Protein AF-A0A925SAW3-F1 (afdb_monomer_lite)

Secondary structure (DSSP, 8-state):
--------------------------------------------PPPPHHHHHHHHHTSHHHHHHHHHHHHHSSSEEEEEEEEEETTEEEEEEEEEEEEETTEEEEEEEEEEEEETTT--EEE--

Foldseek 3Di:
DDDDDDDDPPPPPPPPPDDDDDDDDDDDDDDDDDDDDDDDPDPQDFDDQVNLQVLVCPDPLNVVVQVVQVVVVQKHWDKGQPDDDDQWGWIWTWIWGDPDDPDTDTGTPWIWTQRRRPRDIDTPD

Sequence (125 aa):
MNKLISHALFILLSTTCATTAVDAKEIGQKNSHHSKAVRAKSTASVLSEKEALELIRNRPDVKDFFANVTKAKIAKAVIEVDRKEGACYVVHVYELVPDGPDSSHTATMNWYNVNFKTKKVTQEF

pLDDT: mean 78.5, std 25.35, range [30.31, 98.75]

Radius of gyration: 21.74 Å; chains: 1; bounding box: 48×38×75 Å

Structure (mmCIF, N/CA/C/O backbone):
data_AF-A0A925SAW3-F1
#
_entry.id   AF-A0A925SAW3-F1
#
loop_
_atom_site.group_PDB
_atom_site.id
_atom_site.type_symbol
_atom_site.label_atom_id
_atom_site.label_alt_id
_atom_site.label_comp_id
_atom_site.label_asym_id
_atom_site.label_entity_id
_atom_site.label_seq_id
_atom_site.pdbx_PDB_ins_code
_atom_site.Cartn_x
_atom_site.Cartn_y
_atom_site.Cartn_z
_atom_site.occupancy
_atom_site.B_iso_or_equiv
_atom_site.auth_seq_id
_atom_site.auth_comp_id
_atom_site.auth_asym_id
_atom_site.auth_atom_id
_atom_site.pdbx_PDB_model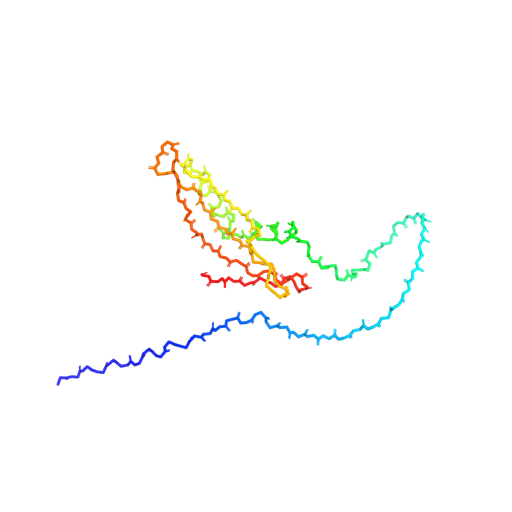_num
ATOM 1 N N . MET A 1 1 ? -30.689 -21.384 -35.997 1.00 47.34 1 MET A N 1
ATOM 2 C CA . MET A 1 1 ? -29.302 -21.266 -35.498 1.00 47.34 1 MET A CA 1
ATOM 3 C C . MET A 1 1 ? -29.348 -20.403 -34.252 1.00 47.34 1 MET A C 1
ATOM 5 O O . MET A 1 1 ? -29.683 -19.231 -34.348 1.00 47.34 1 MET A O 1
ATOM 9 N N . ASN A 1 2 ? -29.128 -21.012 -33.090 1.00 44.56 2 ASN A N 1
ATOM 10 C CA . ASN A 1 2 ? -29.264 -20.370 -31.785 1.00 44.56 2 ASN A CA 1
ATOM 11 C C . ASN A 1 2 ? -27.947 -19.699 -31.398 1.00 44.56 2 ASN A C 1
ATOM 13 O O . ASN A 1 2 ? -26.938 -20.397 -31.336 1.00 44.56 2 ASN A O 1
ATOM 17 N N . LYS A 1 3 ? -27.974 -18.410 -31.042 1.00 50.34 3 LYS A N 1
ATOM 18 C CA . LYS A 1 3 ? -27.033 -17.831 -30.071 1.00 50.34 3 LYS A CA 1
ATOM 19 C C . LYS A 1 3 ? -27.755 -16.801 -29.196 1.00 50.34 3 LYS A C 1
ATOM 21 O O . LYS A 1 3 ? -27.914 -15.647 -29.572 1.00 50.34 3 LYS A O 1
ATOM 26 N N . LEU A 1 4 ? -28.203 -17.274 -28.032 1.00 48.69 4 LEU A N 1
ATOM 27 C CA . LEU A 1 4 ? -28.401 -16.488 -26.813 1.00 48.69 4 LEU A CA 1
ATOM 28 C C . LEU A 1 4 ? -27.026 -16.193 -26.208 1.00 48.69 4 LEU A C 1
ATOM 30 O O . LEU A 1 4 ? -26.322 -17.158 -25.929 1.00 48.69 4 LEU A O 1
ATOM 34 N N . ILE A 1 5 ? -26.691 -14.928 -25.941 1.00 55.72 5 ILE A N 1
ATOM 35 C CA . ILE A 1 5 ? -25.769 -14.493 -24.868 1.00 55.72 5 ILE A CA 1
ATOM 36 C C . ILE A 1 5 ? -26.226 -13.070 -24.493 1.00 55.72 5 ILE A C 1
ATOM 38 O O . ILE A 1 5 ? -26.071 -12.147 -25.281 1.00 55.72 5 ILE A O 1
ATOM 42 N N . SER A 1 6 ? -27.119 -12.901 -23.521 1.00 44.56 6 SER A N 1
ATOM 43 C CA . SER A 1 6 ? -26.882 -12.840 -22.070 1.00 44.56 6 SER A CA 1
ATOM 44 C C . SER A 1 6 ? -26.116 -11.591 -21.615 1.00 44.56 6 SER A C 1
ATOM 46 O O . SER A 1 6 ? -24.925 -11.436 -21.855 1.00 44.56 6 SER A O 1
ATOM 48 N N . HIS A 1 7 ? -26.886 -10.742 -20.935 1.00 48.78 7 HIS A N 1
ATOM 49 C CA . HIS A 1 7 ? -26.583 -9.549 -20.154 1.00 48.78 7 HIS A CA 1
ATOM 50 C C . HIS A 1 7 ? -25.222 -9.525 -19.440 1.00 48.78 7 HIS A C 1
ATOM 52 O O . HIS A 1 7 ? -24.860 -10.475 -18.752 1.00 48.78 7 HIS A O 1
ATOM 58 N N . ALA A 1 8 ? -24.579 -8.356 -19.454 1.00 46.38 8 ALA A N 1
ATOM 59 C CA . ALA A 1 8 ? -23.684 -7.922 -18.386 1.00 46.38 8 ALA A CA 1
ATOM 60 C C . ALA A 1 8 ? -24.047 -6.480 -18.003 1.00 46.38 8 ALA A C 1
ATOM 62 O O . ALA A 1 8 ? -23.522 -5.505 -18.536 1.00 46.38 8 ALA A O 1
ATOM 63 N N . LEU A 1 9 ? -25.025 -6.366 -17.104 1.00 45.44 9 LEU A N 1
ATOM 64 C CA . LEU A 1 9 ? -25.336 -5.142 -16.379 1.00 45.44 9 LEU A CA 1
ATOM 65 C C . LEU A 1 9 ? -24.172 -4.881 -15.411 1.00 45.44 9 LEU A C 1
ATOM 67 O O . LEU A 1 9 ? -24.042 -5.563 -14.397 1.00 45.44 9 LEU A O 1
ATOM 71 N N . PHE A 1 10 ? -23.302 -3.933 -15.756 1.00 44.16 10 PHE A N 1
ATOM 72 C CA . PHE A 1 10 ? -22.216 -3.468 -14.894 1.00 44.16 10 PHE A CA 1
ATOM 73 C C . PHE A 1 10 ? -22.821 -2.635 -13.756 1.00 44.16 10 PHE A C 1
ATOM 75 O O . PHE A 1 10 ? -23.068 -1.438 -13.895 1.00 44.16 10 PHE A O 1
ATOM 82 N N . ILE A 1 11 ? -23.128 -3.286 -12.635 1.00 49.09 11 ILE A N 1
ATOM 83 C CA . ILE A 1 11 ? -23.528 -2.589 -11.413 1.00 49.09 11 ILE A CA 1
ATOM 84 C C . ILE A 1 11 ? -22.252 -1.993 -10.809 1.00 49.09 11 ILE A C 1
ATOM 86 O O . ILE A 1 11 ? -21.416 -2.714 -10.268 1.00 49.09 11 ILE A O 1
ATOM 90 N N . LEU A 1 12 ? -22.105 -0.672 -10.923 1.00 45.53 12 LEU A N 1
ATOM 91 C CA . LEU A 1 12 ? -21.137 0.122 -10.168 1.00 45.53 12 LEU A CA 1
ATOM 92 C C . LEU A 1 12 ? -21.450 -0.016 -8.670 1.00 45.53 12 LEU A C 1
ATOM 94 O O . LEU A 1 12 ? -22.258 0.734 -8.123 1.00 45.53 12 LEU A O 1
ATOM 98 N N . LEU A 1 13 ? -20.818 -0.978 -7.994 1.00 44.56 13 LEU A N 1
ATOM 99 C CA . LEU A 1 13 ? -20.710 -0.948 -6.539 1.00 44.56 13 LEU A CA 1
ATOM 100 C C . LEU A 1 13 ? -19.674 0.119 -6.184 1.00 44.56 13 LEU A C 1
ATOM 102 O O . LEU A 1 13 ? -18.483 -0.153 -6.066 1.00 44.56 13 LEU A O 1
ATOM 106 N N . SER A 1 14 ? -20.134 1.356 -6.016 1.00 42.75 14 SER A N 1
ATOM 107 C CA . SER A 1 14 ? -19.387 2.357 -5.265 1.00 42.75 14 SER A CA 1
ATOM 108 C C . SER A 1 14 ? -19.283 1.860 -3.823 1.00 42.75 14 SER A C 1
ATOM 110 O O . SER A 1 14 ? -20.237 1.980 -3.047 1.00 42.75 14 SER A O 1
ATOM 112 N N . THR A 1 15 ? -18.153 1.241 -3.485 1.00 53.72 15 THR A N 1
ATOM 113 C CA . THR A 1 15 ? -17.844 0.766 -2.135 1.00 53.72 15 THR A CA 1
ATOM 114 C C . THR A 1 15 ? -17.623 1.975 -1.236 1.00 53.72 15 THR A C 1
ATOM 116 O O . THR A 1 15 ? -16.503 2.406 -0.986 1.00 53.72 15 THR A O 1
ATOM 119 N N . THR A 1 16 ? -18.711 2.578 -0.771 1.00 54.16 16 THR A N 1
ATOM 120 C CA . THR A 1 16 ? -18.641 3.636 0.230 1.00 54.16 16 THR A CA 1
ATOM 121 C C . THR A 1 16 ? -18.131 3.018 1.536 1.00 54.16 16 THR A C 1
ATOM 123 O O . THR A 1 16 ? -18.658 2.010 2.014 1.00 54.16 16 THR A O 1
ATOM 126 N N . CYS A 1 17 ? -17.061 3.590 2.108 1.00 57.12 17 CYS A N 1
ATOM 127 C CA . CYS A 1 17 ? -16.576 3.276 3.460 1.00 57.12 17 CYS A CA 1
ATOM 128 C C . CYS A 1 17 ? -17.732 3.628 4.422 1.00 57.12 17 CYS A C 1
ATOM 130 O O . CYS A 1 17 ? -17.915 4.782 4.807 1.00 57.12 17 CYS A O 1
ATOM 132 N N . ALA A 1 18 ? -18.592 2.643 4.714 1.00 50.28 18 ALA A N 1
ATOM 133 C CA . ALA A 1 18 ? -19.813 2.828 5.487 1.00 50.28 18 ALA A CA 1
ATOM 134 C C . ALA A 1 18 ? -19.469 3.370 6.881 1.00 50.28 18 ALA A C 1
ATOM 136 O O . ALA A 1 18 ? -18.853 2.689 7.704 1.00 50.28 18 ALA A O 1
ATOM 137 N N . THR A 1 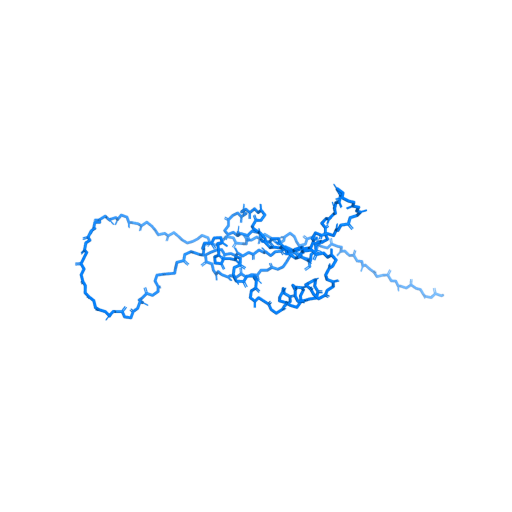19 ? -19.863 4.618 7.132 1.00 47.97 19 THR A N 1
ATOM 138 C CA . THR A 1 19 ? -19.783 5.251 8.446 1.00 47.97 19 THR A CA 1
ATOM 139 C C . THR A 1 19 ? -21.042 4.864 9.213 1.00 47.97 19 THR A C 1
ATOM 141 O O . THR A 1 19 ? -22.145 5.287 8.883 1.00 47.97 19 THR A O 1
ATOM 144 N N . THR A 1 20 ? -20.900 4.041 10.246 1.00 47.34 20 THR A N 1
ATOM 145 C CA . THR A 1 20 ? -21.897 3.974 11.316 1.00 47.34 20 THR A CA 1
ATOM 146 C C . THR A 1 20 ? -21.360 4.805 12.469 1.00 47.34 20 THR A C 1
ATOM 148 O O . THR A 1 20 ? -20.442 4.389 13.179 1.00 47.34 20 THR A O 1
ATOM 151 N N . ALA A 1 21 ? -21.881 6.024 12.593 1.00 53.72 21 ALA A N 1
ATOM 152 C CA . ALA A 1 21 ? -21.663 6.884 13.743 1.00 53.72 21 ALA A CA 1
ATOM 153 C C . ALA A 1 21 ? -22.466 6.337 14.929 1.00 53.72 21 ALA A C 1
ATOM 155 O O . ALA A 1 21 ? -23.673 6.138 14.819 1.00 53.72 21 ALA A O 1
ATOM 156 N N . VAL A 1 22 ? -21.796 6.112 16.056 1.00 47.81 22 VAL A N 1
ATOM 157 C CA . VAL A 1 22 ? -22.446 6.058 17.367 1.00 47.81 22 VAL A CA 1
ATOM 158 C C . VAL A 1 22 ? -21.756 7.062 18.280 1.00 47.81 22 VAL A C 1
ATOM 160 O O . VAL A 1 22 ? -20.529 7.118 18.374 1.00 47.81 22 VAL A O 1
ATOM 163 N N . ASP A 1 23 ? -22.613 7.903 18.835 1.00 46.62 23 ASP A N 1
ATOM 164 C CA . ASP A 1 23 ? -22.400 9.094 19.643 1.00 46.62 23 ASP A CA 1
ATOM 165 C C . ASP A 1 23 ? -21.892 8.740 21.051 1.00 46.62 23 ASP A C 1
ATOM 167 O O . ASP A 1 23 ? -22.367 7.771 21.644 1.00 46.62 23 ASP A O 1
ATOM 171 N N . ALA A 1 24 ? -20.961 9.527 21.600 1.00 42.78 24 ALA A N 1
ATOM 172 C CA . ALA A 1 24 ? -20.710 9.588 23.043 1.00 42.78 24 ALA A CA 1
ATOM 173 C C . ALA A 1 24 ? -19.933 10.865 23.411 1.00 42.78 24 ALA A C 1
ATOM 175 O O . ALA A 1 24 ? -18.716 10.976 23.249 1.00 42.78 24 ALA A O 1
ATOM 176 N N . LYS A 1 25 ? -20.692 11.827 23.928 1.00 39.06 25 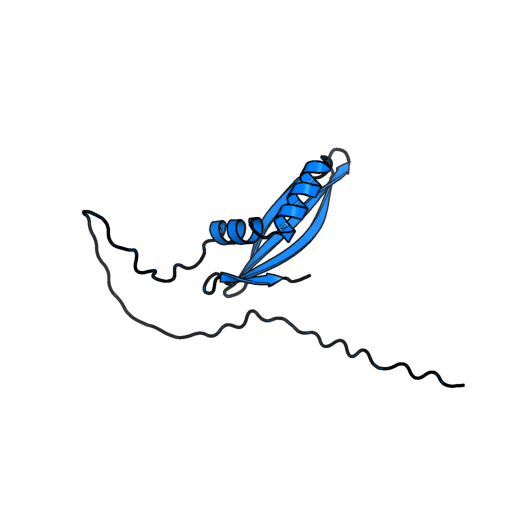LYS A N 1
ATOM 177 C CA . LYS A 1 25 ? -20.291 12.979 24.742 1.00 39.06 25 LYS A CA 1
ATOM 178 C C . LYS A 1 25 ? -19.677 12.509 26.076 1.00 39.06 25 LYS A C 1
ATOM 180 O O . LYS A 1 25 ? -20.227 11.590 26.667 1.00 39.06 25 LYS A O 1
ATOM 185 N N . GLU A 1 26 ? -18.591 13.150 26.542 1.00 33.19 26 GLU A N 1
ATOM 186 C CA . GLU A 1 26 ? -18.455 13.812 27.870 1.00 33.19 26 GLU A CA 1
ATOM 187 C C . GLU A 1 26 ? -16.980 14.005 28.350 1.00 33.19 26 GLU A C 1
ATOM 189 O O . GLU A 1 26 ? -16.240 13.056 28.577 1.00 33.19 26 GLU A O 1
ATOM 194 N N . ILE A 1 27 ? -16.567 15.283 28.419 1.00 36.50 27 ILE A N 1
ATOM 195 C CA . ILE A 1 27 ? -15.811 16.049 29.447 1.00 36.50 27 ILE A CA 1
ATOM 196 C C . ILE A 1 27 ? -14.820 15.326 30.404 1.00 36.50 27 ILE A C 1
ATOM 198 O O . ILE A 1 27 ? -15.204 14.433 31.148 1.00 36.50 27 ILE A O 1
ATOM 202 N N . GLY A 1 28 ? -13.596 15.874 30.556 1.00 30.31 28 GLY A N 1
ATOM 203 C CA . GLY A 1 28 ? -12.855 15.832 31.839 1.00 30.31 28 GLY A CA 1
ATOM 204 C C . GLY A 1 28 ? -11.326 15.679 31.770 1.00 30.31 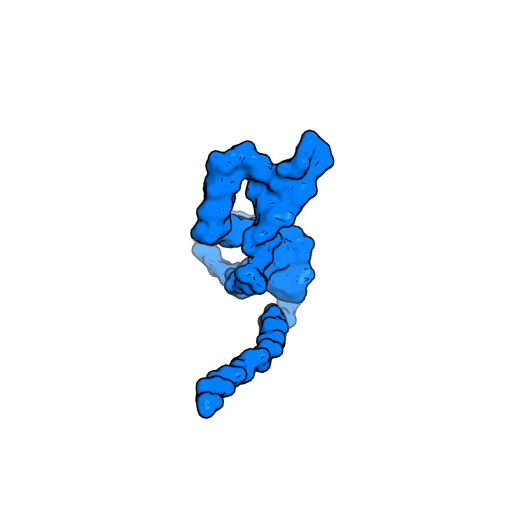28 GLY A C 1
ATOM 205 O O . GLY A 1 28 ? -10.804 14.707 31.246 1.00 30.31 28 GLY A O 1
ATOM 206 N N . GLN A 1 29 ? -10.600 16.637 32.351 1.00 35.41 29 GLN A N 1
ATOM 207 C CA . GLN A 1 29 ? -9.143 16.840 32.318 1.00 35.41 29 GLN A CA 1
ATOM 208 C C . GLN A 1 29 ? -8.473 16.432 33.659 1.00 35.41 29 GLN A C 1
ATOM 210 O O . GLN A 1 29 ? -9.061 16.712 34.700 1.00 35.41 29 GLN A O 1
ATOM 215 N N . LYS A 1 30 ? -7.219 15.915 33.626 1.00 33.16 30 LYS A N 1
ATOM 216 C CA . LYS A 1 30 ? -6.042 16.196 34.521 1.00 33.16 30 LYS A CA 1
ATOM 217 C C . LYS A 1 30 ? -5.216 14.989 35.054 1.00 33.16 30 LYS A C 1
ATOM 219 O O . LYS A 1 30 ? -5.687 14.184 35.840 1.00 33.16 30 LYS A O 1
ATOM 224 N N . ASN A 1 31 ? -3.931 15.007 34.662 1.00 33.50 31 ASN A N 1
ATOM 225 C CA . ASN A 1 31 ? -2.644 14.775 35.362 1.00 33.50 31 ASN A CA 1
ATOM 226 C C . ASN A 1 31 ? -2.349 13.633 36.379 1.00 33.50 31 ASN A C 1
ATOM 228 O O . ASN A 1 31 ? -2.855 13.606 37.492 1.00 33.50 31 ASN A O 1
ATOM 232 N N . SER A 1 32 ? -1.224 12.958 36.064 1.00 32.44 32 SER A N 1
ATOM 233 C CA . SER A 1 32 ? -0.008 12.699 36.883 1.00 32.44 32 SER A CA 1
ATOM 234 C C . SER A 1 32 ? 0.264 11.324 37.540 1.00 32.44 32 SER A C 1
ATOM 236 O O . SER A 1 32 ? -0.470 10.839 38.385 1.00 32.44 32 SER A O 1
ATOM 238 N N . HIS A 1 33 ? 1.417 10.780 37.112 1.00 32.62 33 HIS A N 1
ATOM 239 C CA . HIS A 1 33 ? 2.487 9.990 37.754 1.00 32.62 33 HIS A CA 1
ATOM 240 C C . HIS A 1 33 ? 2.231 8.851 38.774 1.00 32.62 33 HIS A C 1
ATOM 242 O O . HIS A 1 33 ? 1.809 9.074 39.899 1.00 32.62 33 HIS A O 1
ATOM 248 N N . HIS A 1 34 ? 2.802 7.687 38.410 1.00 31.25 34 HIS A N 1
ATOM 249 C CA . HIS A 1 34 ? 3.615 6.737 39.207 1.00 31.25 34 HIS A CA 1
ATOM 250 C C . HIS A 1 34 ? 3.094 5.282 39.305 1.00 31.25 34 HIS A C 1
ATOM 252 O O . HIS A 1 34 ? 1.999 5.000 39.773 1.00 31.25 34 HIS A O 1
ATOM 258 N N . SER A 1 35 ? 4.002 4.361 38.944 1.00 35.56 35 SER A N 1
ATOM 259 C CA . SER A 1 35 ? 4.149 2.951 39.358 1.00 35.56 35 SER A CA 1
ATOM 260 C C . SER A 1 35 ? 3.193 1.833 38.877 1.00 35.56 35 SER A C 1
ATOM 262 O O . SER A 1 35 ? 2.066 1.692 39.324 1.00 35.56 35 SER A O 1
ATOM 264 N N . LYS A 1 36 ? 3.821 0.917 38.116 1.00 35.22 36 LYS A N 1
ATOM 265 C CA . LYS A 1 36 ? 3.760 -0.563 38.180 1.00 35.22 36 LYS A CA 1
ATOM 266 C C . LYS A 1 36 ? 2.492 -1.294 37.680 1.00 35.22 36 LYS A C 1
ATOM 268 O O . LYS A 1 36 ? 1.458 -1.324 38.324 1.00 35.22 36 LYS A O 1
ATOM 273 N N . ALA A 1 37 ? 2.693 -1.985 36.548 1.00 55.84 37 ALA A N 1
ATOM 274 C CA . ALA A 1 37 ? 1.976 -3.151 36.011 1.00 55.84 37 ALA A CA 1
ATOM 275 C C . ALA A 1 37 ? 0.447 -3.188 36.191 1.00 55.84 37 ALA A C 1
ATOM 277 O O . ALA A 1 37 ? -0.075 -3.839 37.092 1.00 55.84 37 ALA A O 1
ATOM 278 N N . VAL A 1 38 ? -0.272 -2.603 35.229 1.00 39.94 38 VAL A N 1
ATOM 279 C CA . VAL A 1 38 ? -1.708 -2.836 35.054 1.00 39.94 38 VAL A CA 1
ATOM 280 C C . VAL A 1 38 ? -1.954 -3.271 33.616 1.00 39.94 38 VAL A C 1
ATOM 282 O O . VAL A 1 38 ? -1.696 -2.533 32.669 1.00 39.94 38 VAL A O 1
ATOM 285 N N . ARG A 1 39 ? -2.431 -4.512 33.481 1.00 50.81 39 ARG A N 1
ATOM 286 C CA . ARG A 1 39 ? -3.076 -5.104 32.305 1.00 50.81 39 ARG A CA 1
ATOM 287 C C . ARG A 1 39 ? -3.878 -4.027 31.566 1.00 50.81 39 ARG A C 1
ATOM 289 O O . ARG A 1 39 ? -4.915 -3.589 32.059 1.00 50.81 39 ARG A O 1
ATOM 296 N N . ALA A 1 40 ? -3.354 -3.575 30.427 1.00 51.38 40 ALA A N 1
ATOM 297 C CA . ALA A 1 40 ? -3.923 -2.473 29.667 1.00 51.38 40 ALA A CA 1
ATOM 298 C C . ALA A 1 40 ? -5.352 -2.829 29.246 1.00 51.38 40 ALA A C 1
ATOM 300 O O . ALA A 1 40 ? -5.582 -3.673 28.378 1.00 51.38 40 ALA A O 1
ATOM 301 N N . LYS A 1 41 ? -6.329 -2.191 29.891 1.00 42.81 41 LYS A N 1
ATOM 302 C CA . LYS A 1 41 ? -7.694 -2.114 29.390 1.00 42.81 41 LYS A CA 1
ATOM 303 C C . LYS A 1 41 ? -7.608 -1.340 28.077 1.00 42.81 41 LYS A C 1
ATOM 305 O O . LYS A 1 41 ? -7.437 -0.128 28.095 1.00 42.81 41 LYS A O 1
ATOM 310 N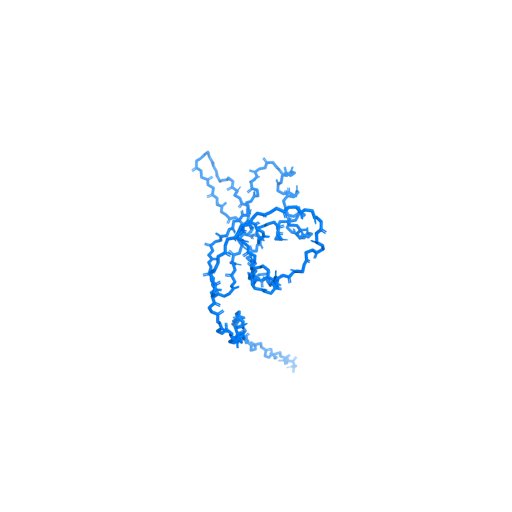 N . SER A 1 42 ? -7.645 -2.077 26.969 1.00 46.56 42 SER A N 1
ATOM 311 C CA . SER A 1 42 ? -7.665 -1.579 25.594 1.00 46.56 42 SER A CA 1
ATOM 312 C C . SER A 1 42 ? -8.823 -0.593 25.414 1.00 46.56 42 SER A C 1
ATOM 314 O O . SER A 1 42 ? -9.922 -0.983 25.020 1.00 46.56 42 SER A O 1
ATOM 316 N N . THR A 1 43 ? -8.599 0.689 25.694 1.00 56.62 43 THR A N 1
ATOM 317 C CA . THR A 1 43 ? -9.346 1.740 25.011 1.00 56.62 43 THR A CA 1
ATOM 318 C C . THR A 1 43 ? -8.973 1.584 23.545 1.00 56.62 43 THR A C 1
ATOM 320 O O . THR A 1 43 ? -7.790 1.535 23.218 1.00 56.62 43 THR A O 1
ATOM 323 N N . ALA A 1 44 ? -9.960 1.350 22.681 1.00 62.59 44 ALA A N 1
ATOM 324 C CA . ALA A 1 44 ? -9.721 1.123 21.262 1.00 62.59 44 ALA A CA 1
ATOM 325 C C . ALA A 1 44 ? -9.029 2.362 20.673 1.00 62.59 44 ALA A C 1
ATOM 327 O O . ALA A 1 44 ? -9.680 3.349 20.336 1.00 62.59 44 ALA A O 1
ATOM 328 N N . SER A 1 45 ? -7.697 2.338 20.630 1.00 80.31 45 SER A N 1
ATOM 329 C CA . SER A 1 45 ? -6.902 3.411 20.063 1.00 80.31 45 SER A CA 1
ATOM 330 C C . SER A 1 45 ? -7.113 3.395 18.557 1.00 80.31 45 SER A C 1
ATOM 332 O O . SER A 1 45 ? -7.002 2.353 17.900 1.00 80.31 45 SER A O 1
ATOM 334 N N . VAL A 1 46 ? -7.472 4.560 18.029 1.00 89.75 46 VAL A N 1
ATOM 335 C CA . VAL A 1 46 ? -7.537 4.801 16.591 1.00 89.75 46 VAL A CA 1
ATOM 336 C C . VAL A 1 46 ? -6.151 4.543 16.002 1.00 89.75 46 VAL A C 1
ATOM 338 O O . VAL A 1 46 ? -5.162 5.006 16.566 1.00 89.75 46 VAL A O 1
ATOM 341 N N . LEU A 1 47 ? -6.086 3.795 14.899 1.00 94.25 47 LEU A N 1
ATOM 342 C CA . LEU A 1 47 ? -4.836 3.568 14.175 1.00 94.25 47 LEU A CA 1
ATOM 343 C C . LEU A 1 47 ? -4.263 4.905 13.703 1.00 94.25 47 LEU A C 1
ATOM 345 O O . LEU A 1 47 ? -4.977 5.729 13.135 1.00 94.25 47 LEU A O 1
ATOM 349 N N . SER A 1 48 ? -2.968 5.086 13.895 1.00 96.44 48 SER A N 1
ATOM 350 C CA . SER A 1 48 ? -2.166 6.097 13.215 1.00 96.44 48 SER A CA 1
ATOM 351 C C . SER A 1 48 ? -1.856 5.682 11.772 1.00 96.44 48 SER A C 1
ATOM 353 O O . SER A 1 48 ? -1.967 4.511 11.405 1.00 96.44 48 SER A O 1
ATOM 355 N N . GLU A 1 49 ? -1.405 6.633 10.953 1.00 97.44 49 GLU A N 1
ATOM 356 C CA . GLU A 1 49 ? -0.927 6.364 9.587 1.00 97.44 49 GLU A CA 1
ATOM 357 C C . GLU A 1 49 ? 0.205 5.338 9.570 1.00 97.44 49 GLU A C 1
ATOM 359 O O . GLU A 1 49 ? 0.186 4.402 8.775 1.00 97.44 49 GLU A O 1
ATOM 364 N N . LYS A 1 50 ? 1.156 5.461 10.502 1.00 97.88 50 LYS A N 1
ATOM 365 C CA . LYS A 1 50 ? 2.256 4.505 10.640 1.00 97.88 50 LYS A CA 1
ATOM 366 C C . LYS A 1 50 ? 1.738 3.092 10.908 1.00 97.88 50 LYS A C 1
ATOM 368 O O . LYS A 1 50 ? 2.183 2.152 10.258 1.00 97.88 50 LYS A O 1
ATOM 373 N N . GLU A 1 51 ? 0.783 2.939 11.824 1.00 97.31 51 GLU A N 1
ATOM 374 C CA . GLU A 1 51 ? 0.197 1.627 12.107 1.00 97.31 51 GLU A CA 1
ATOM 375 C C . GLU A 1 51 ? -0.619 1.097 10.917 1.00 97.31 51 GLU A C 1
ATOM 377 O O . GLU A 1 51 ? -0.613 -0.105 10.669 1.00 97.31 51 GLU A O 1
ATOM 382 N N . ALA A 1 52 ? -1.286 1.963 10.146 1.00 97.94 52 ALA A N 1
ATOM 383 C CA . ALA A 1 52 ? -1.971 1.565 8.916 1.00 97.94 52 ALA A CA 1
ATOM 384 C C . ALA A 1 52 ? -0.982 1.061 7.848 1.00 97.94 52 ALA A C 1
A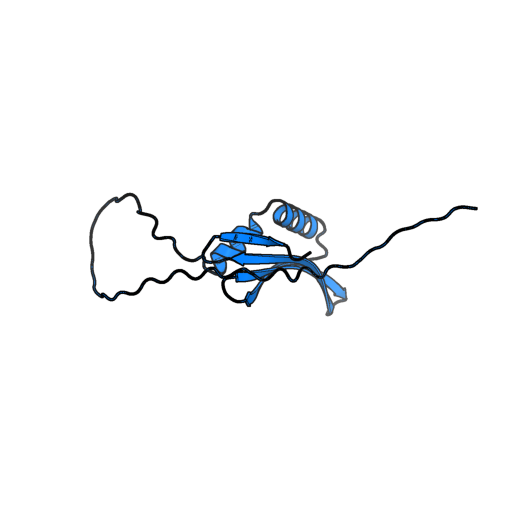TOM 386 O O . ALA A 1 52 ? -1.209 0.009 7.249 1.00 97.94 52 ALA A O 1
ATOM 387 N N . LEU A 1 53 ? 0.145 1.755 7.661 1.00 98.56 53 LEU A N 1
ATOM 388 C CA . LEU A 1 53 ? 1.223 1.324 6.768 1.00 98.56 53 LEU A CA 1
ATOM 389 C C . LEU A 1 53 ? 1.814 -0.015 7.210 1.00 98.56 53 LEU A C 1
ATOM 391 O O . LEU A 1 53 ? 1.988 -0.907 6.385 1.00 98.56 53 LEU A O 1
ATOM 395 N N . GLU A 1 54 ? 2.091 -0.189 8.503 1.00 98.25 54 GLU A N 1
ATOM 396 C CA . GLU A 1 54 ? 2.592 -1.453 9.051 1.00 98.25 54 GLU A CA 1
ATOM 397 C C . GLU A 1 54 ? 1.581 -2.590 8.884 1.00 98.25 54 GLU A C 1
ATOM 399 O O . GLU A 1 54 ? 1.968 -3.718 8.570 1.00 98.25 54 GLU A O 1
ATOM 404 N N . LEU A 1 55 ? 0.288 -2.305 9.049 1.00 97.75 55 LEU A N 1
ATOM 405 C CA . LEU A 1 55 ? -0.783 -3.274 8.850 1.00 97.75 55 LEU A CA 1
ATOM 406 C C . LEU A 1 55 ? -0.811 -3.756 7.394 1.00 97.75 55 LEU A C 1
ATOM 408 O O . LEU A 1 55 ? -0.809 -4.965 7.157 1.00 97.75 55 LEU A O 1
ATOM 412 N N . ILE A 1 56 ? -0.768 -2.840 6.424 1.00 98.50 56 ILE A N 1
ATOM 413 C CA . ILE A 1 56 ? -0.752 -3.191 4.996 1.00 98.50 56 ILE A CA 1
ATOM 414 C C . ILE A 1 56 ? 0.560 -3.869 4.596 1.00 98.50 56 ILE A C 1
ATOM 416 O O . ILE A 1 56 ? 0.530 -4.917 3.956 1.00 98.50 56 ILE A O 1
ATOM 420 N N . ARG A 1 57 ? 1.709 -3.359 5.051 1.00 98.50 57 ARG A N 1
ATOM 421 C CA . ARG A 1 57 ? 3.031 -3.957 4.804 1.00 98.50 57 ARG A CA 1
ATOM 422 C C . ARG A 1 57 ? 3.139 -5.391 5.322 1.00 98.50 57 ARG A C 1
ATOM 424 O O . ARG A 1 57 ? 3.948 -6.165 4.819 1.00 98.50 57 ARG A O 1
ATOM 431 N N . ASN A 1 58 ? 2.355 -5.751 6.338 1.00 98.12 58 ASN A N 1
ATOM 432 C CA . ASN A 1 58 ? 2.378 -7.086 6.919 1.00 98.12 58 ASN A CA 1
ATOM 433 C C . ASN A 1 58 ? 1.513 -8.122 6.203 1.00 98.12 58 ASN A C 1
ATOM 435 O O . ASN A 1 58 ? 1.649 -9.308 6.530 1.00 98.12 58 ASN A O 1
ATOM 439 N N . ARG A 1 59 ? 0.676 -7.714 5.247 1.00 97.88 59 ARG A N 1
ATOM 440 C CA . ARG A 1 59 ? -0.162 -8.642 4.491 1.00 97.88 59 ARG A CA 1
ATOM 441 C C . ARG A 1 59 ? 0.681 -9.562 3.590 1.00 97.88 59 ARG A C 1
ATOM 443 O O . ARG A 1 59 ? 1.715 -9.116 3.088 1.00 97.88 59 ARG A O 1
ATOM 450 N N . PRO A 1 60 ? 0.270 -10.828 3.376 1.00 98.12 60 PRO A N 1
ATOM 451 C CA . PRO A 1 60 ? 1.030 -11.770 2.550 1.00 98.12 60 PRO A CA 1
ATOM 452 C C . PRO A 1 60 ? 1.228 -11.297 1.105 1.00 98.12 60 PRO A C 1
ATOM 454 O O . PRO A 1 60 ? 2.352 -11.280 0.623 1.00 98.12 60 PRO A O 1
ATOM 457 N N . ASP A 1 61 ? 0.161 -10.818 0.462 1.00 97.62 61 ASP A N 1
ATOM 458 C CA . ASP A 1 61 ? 0.174 -10.289 -0.908 1.00 97.62 61 ASP A CA 1
ATOM 459 C C . ASP A 1 61 ? 1.172 -9.133 -1.083 1.00 97.62 61 ASP A C 1
ATOM 461 O O . ASP A 1 61 ? 1.970 -9.119 -2.020 1.00 97.62 61 ASP A O 1
ATOM 465 N N . VAL A 1 62 ? 1.178 -8.183 -0.146 1.00 98.44 62 VAL A N 1
ATOM 466 C CA . VAL A 1 62 ? 2.114 -7.049 -0.153 1.00 98.44 62 VAL A CA 1
ATOM 467 C C . VAL A 1 62 ? 3.547 -7.511 0.115 1.00 98.44 62 VAL A C 1
ATOM 469 O O . VAL A 1 62 ? 4.475 -7.036 -0.536 1.00 98.44 62 VAL A O 1
ATOM 472 N N . LYS A 1 63 ? 3.763 -8.451 1.041 1.00 98.62 63 LYS A N 1
ATOM 473 C CA . LYS A 1 63 ? 5.101 -9.008 1.306 1.00 98.62 63 LYS A CA 1
ATOM 474 C C . LYS A 1 63 ? 5.677 -9.706 0.080 1.00 98.62 63 LYS A C 1
ATOM 476 O O . LYS A 1 63 ? 6.837 -9.460 -0.252 1.00 98.62 63 LYS A O 1
ATOM 481 N N . ASP A 1 64 ? 4.872 -10.517 -0.595 1.00 98.50 64 ASP A N 1
ATOM 482 C CA . ASP A 1 64 ? 5.280 -11.233 -1.801 1.00 98.50 64 ASP A CA 1
ATOM 483 C C . ASP A 1 64 ? 5.616 -10.253 -2.929 1.00 98.50 64 ASP A C 1
ATOM 485 O O . ASP A 1 64 ? 6.661 -10.382 -3.571 1.00 98.50 64 ASP A O 1
ATOM 489 N N . PHE A 1 65 ? 4.800 -9.209 -3.113 1.00 98.38 65 PHE A N 1
ATOM 490 C CA . PHE A 1 65 ? 5.095 -8.125 -4.050 1.00 98.38 65 PHE A CA 1
ATOM 491 C C . PHE A 1 65 ? 6.441 -7.451 -3.739 1.00 98.38 65 PHE A C 1
ATOM 493 O O . PHE A 1 65 ? 7.324 -7.409 -4.596 1.00 98.38 65 PHE A O 1
ATOM 500 N N . PHE A 1 66 ? 6.656 -7.005 -2.497 1.00 98.44 66 PHE A N 1
ATOM 501 C CA . PHE A 1 66 ? 7.917 -6.373 -2.090 1.00 98.44 66 PHE A CA 1
ATOM 502 C C . PHE A 1 66 ? 9.125 -7.297 -2.287 1.00 98.44 66 PHE A C 1
ATOM 504 O O . PHE A 1 66 ? 10.186 -6.838 -2.723 1.00 98.44 66 PHE A O 1
ATOM 511 N N . ALA A 1 67 ? 8.983 -8.590 -1.984 1.00 98.38 67 ALA A N 1
ATOM 512 C CA . ALA A 1 67 ? 10.039 -9.576 -2.185 1.00 98.38 67 ALA A CA 1
ATOM 513 C C . ALA A 1 67 ? 10.383 -9.745 -3.673 1.00 98.38 67 ALA A C 1
ATOM 515 O O . ALA A 1 67 ? 11.563 -9.758 -4.030 1.00 98.38 67 ALA A O 1
ATOM 516 N N . ASN A 1 68 ? 9.374 -9.812 -4.544 1.00 98.12 68 ASN A N 1
ATOM 517 C CA . ASN A 1 68 ? 9.557 -9.954 -5.988 1.00 98.12 68 ASN A CA 1
ATOM 518 C C . ASN A 1 68 ? 10.221 -8.722 -6.614 1.00 98.12 68 ASN A C 1
ATOM 520 O O . ASN A 1 68 ? 11.204 -8.872 -7.341 1.00 98.12 68 ASN A O 1
ATOM 524 N N . VAL A 1 69 ? 9.765 -7.515 -6.267 1.00 97.56 69 VAL A N 1
ATOM 525 C CA . VAL A 1 69 ? 10.366 -6.259 -6.749 1.00 97.56 69 VAL A CA 1
ATOM 526 C C . VAL A 1 69 ? 11.822 -6.142 -6.289 1.00 97.56 69 VAL A C 1
ATOM 528 O O . VAL A 1 69 ? 12.723 -5.893 -7.091 1.00 97.56 69 VAL A O 1
ATOM 531 N N . THR A 1 70 ? 12.089 -6.428 -5.009 1.00 96.50 70 THR A N 1
ATOM 532 C CA . THR A 1 70 ? 13.456 -6.410 -4.459 1.00 96.50 70 THR A CA 1
ATOM 533 C C . THR A 1 70 ? 14.356 -7.430 -5.162 1.00 96.50 70 THR A C 1
ATOM 535 O O . THR A 1 70 ? 15.518 -7.145 -5.452 1.00 96.50 70 THR A O 1
ATOM 538 N N . LYS A 1 71 ? 13.829 -8.622 -5.466 1.00 97.50 71 LYS A N 1
ATOM 539 C CA . LYS A 1 71 ? 14.559 -9.676 -6.179 1.00 97.50 71 LYS A CA 1
ATOM 540 C C . LYS A 1 71 ? 14.884 -9.284 -7.621 1.00 97.50 71 LYS A C 1
ATOM 542 O O . LYS A 1 71 ? 15.961 -9.643 -8.096 1.00 97.50 71 LYS A O 1
ATOM 547 N N . ALA A 1 72 ? 13.991 -8.563 -8.298 1.00 95.56 72 ALA A N 1
ATOM 548 C CA . ALA A 1 72 ? 14.205 -8.101 -9.666 1.00 95.56 72 ALA A CA 1
ATOM 549 C C . ALA A 1 72 ? 15.347 -7.077 -9.769 1.00 95.56 72 ALA A C 1
ATOM 551 O O . ALA A 1 72 ? 16.020 -7.035 -10.793 1.00 95.56 72 ALA A O 1
ATOM 552 N N . LYS A 1 73 ? 15.599 -6.288 -8.711 1.00 94.25 73 LYS A N 1
ATOM 553 C CA . LYS A 1 73 ? 16.661 -5.257 -8.628 1.00 94.25 73 LYS A CA 1
ATOM 554 C C . LYS A 1 73 ? 16.580 -4.144 -9.684 1.00 94.25 73 LYS A C 1
ATOM 556 O O . LYS A 1 73 ? 17.521 -3.368 -9.812 1.00 94.25 73 LYS A O 1
ATOM 561 N N . ILE A 1 74 ? 15.481 -4.073 -10.430 1.00 94.00 74 ILE A N 1
ATOM 562 C CA . ILE A 1 74 ? 15.249 -3.064 -11.472 1.00 94.00 74 ILE A CA 1
ATOM 563 C C . ILE A 1 74 ? 14.387 -1.924 -10.923 1.00 94.00 74 ILE A C 1
ATOM 565 O O . ILE A 1 74 ? 14.652 -0.763 -11.208 1.00 94.00 74 ILE A O 1
ATOM 569 N N . ALA A 1 75 ? 13.385 -2.252 -10.111 1.00 96.44 75 ALA A N 1
ATOM 570 C CA . ALA A 1 75 ? 12.409 -1.309 -9.586 1.00 96.44 75 ALA A CA 1
ATOM 571 C C . ALA A 1 75 ? 12.492 -1.193 -8.058 1.00 96.44 75 ALA A C 1
ATOM 573 O O . ALA A 1 75 ? 13.138 -1.997 -7.374 1.00 96.44 75 ALA A O 1
ATOM 574 N N . LYS A 1 76 ? 11.820 -0.178 -7.509 1.00 97.69 76 LYS A N 1
ATOM 575 C CA . LYS A 1 76 ? 11.725 0.062 -6.064 1.00 97.69 76 LYS A CA 1
ATOM 576 C C . LYS A 1 76 ? 10.281 -0.083 -5.604 1.00 97.69 76 LYS A C 1
ATOM 578 O O . LYS A 1 76 ? 9.435 0.699 -6.019 1.00 97.69 76 LYS A O 1
ATOM 583 N N . ALA A 1 77 ? 10.018 -1.013 -4.688 1.00 98.25 77 ALA A N 1
ATOM 584 C CA . ALA A 1 77 ? 8.709 -1.132 -4.051 1.00 98.25 77 ALA A CA 1
ATOM 585 C C . ALA A 1 77 ? 8.491 -0.002 -3.030 1.00 98.25 77 ALA A C 1
ATOM 587 O O . ALA A 1 77 ? 9.362 0.282 -2.199 1.00 98.25 77 ALA A O 1
ATOM 588 N N . VAL A 1 78 ? 7.315 0.616 -3.079 1.00 98.50 78 VAL A N 1
ATOM 589 C CA . VAL A 1 78 ? 6.905 1.761 -2.264 1.00 98.50 78 VAL A CA 1
ATOM 590 C C . VAL A 1 78 ? 5.535 1.483 -1.640 1.00 98.50 78 VAL A C 1
ATOM 592 O O . VAL A 1 78 ? 4.693 0.782 -2.200 1.00 98.50 78 VAL A O 1
ATOM 595 N N . ILE A 1 79 ? 5.350 1.984 -0.420 1.00 98.69 79 ILE A N 1
ATOM 596 C CA . ILE A 1 79 ? 4.075 1.983 0.294 1.00 98.69 79 ILE A CA 1
ATOM 597 C C . ILE A 1 79 ? 3.917 3.332 0.986 1.00 98.69 79 ILE A C 1
ATOM 599 O O . ILE A 1 79 ? 4.820 3.755 1.711 1.00 98.69 79 ILE A O 1
ATOM 603 N N . GLU A 1 80 ? 2.780 3.987 0.786 1.00 98.50 80 GLU A N 1
ATOM 604 C CA . GLU A 1 80 ? 2.492 5.287 1.393 1.00 98.50 80 GLU A CA 1
ATOM 605 C C . GLU A 1 80 ? 0.998 5.489 1.642 1.00 98.50 80 GLU A C 1
ATOM 607 O O . GLU A 1 80 ? 0.155 4.785 1.087 1.00 98.50 80 GLU A O 1
ATOM 612 N N . VAL A 1 81 ? 0.665 6.433 2.525 1.00 98.38 81 VAL A N 1
ATOM 613 C CA . VAL A 1 81 ? -0.713 6.906 2.666 1.00 98.38 81 VAL A CA 1
ATOM 614 C C . VAL A 1 81 ? -0.916 7.947 1.577 1.00 98.38 81 VAL A C 1
ATOM 616 O O . VAL A 1 81 ? -0.355 9.033 1.661 1.00 98.38 81 VAL A O 1
ATOM 619 N N . ASP A 1 82 ? -1.702 7.601 0.565 1.00 98.12 82 ASP A N 1
ATOM 620 C CA . ASP A 1 82 ? -2.023 8.502 -0.543 1.00 98.12 82 ASP A CA 1
ATOM 621 C C . ASP A 1 82 ? -2.957 9.618 -0.061 1.00 98.12 82 ASP A C 1
ATOM 623 O O . ASP A 1 82 ? -2.707 10.808 -0.249 1.00 98.12 82 ASP A O 1
ATOM 627 N N . ARG A 1 83 ? -4.028 9.237 0.648 1.00 97.88 83 ARG A N 1
ATOM 628 C CA . ARG A 1 83 ? -5.027 10.184 1.154 1.00 97.88 83 ARG A CA 1
ATOM 629 C C . ARG A 1 83 ? -5.826 9.634 2.329 1.00 97.88 83 ARG A C 1
ATOM 631 O O . ARG A 1 83 ? -5.773 8.453 2.670 1.00 97.88 83 ARG A O 1
ATOM 638 N N . LYS A 1 84 ? -6.615 10.512 2.947 1.00 97.50 84 LYS A N 1
ATOM 639 C CA . LYS A 1 84 ? -7.596 10.166 3.979 1.00 97.50 84 LYS A CA 1
ATOM 640 C C . LYS A 1 84 ? -9.007 10.394 3.447 1.00 97.50 84 LYS A C 1
ATOM 642 O O . LYS A 1 84 ? -9.335 11.504 3.041 1.00 97.50 84 LYS A O 1
ATOM 647 N N . GLU A 1 85 ? -9.854 9.374 3.527 1.00 96.06 85 GLU A N 1
ATOM 648 C CA . GLU A 1 85 ? -11.250 9.426 3.090 1.00 96.06 85 GLU A CA 1
ATOM 649 C C . GLU A 1 85 ? -12.181 9.002 4.228 1.00 96.06 85 GLU A C 1
ATOM 651 O O . GLU A 1 85 ? -12.240 7.840 4.629 1.00 96.06 85 GLU A O 1
ATOM 656 N N . GLY A 1 86 ? -12.912 9.960 4.802 1.00 95.00 86 GLY A N 1
ATOM 657 C CA . GLY A 1 86 ? -13.802 9.696 5.933 1.00 95.00 86 GLY A CA 1
ATOM 658 C C . GLY A 1 86 ? -13.077 9.039 7.117 1.00 95.00 86 GLY A C 1
ATOM 659 O O . GLY A 1 86 ? -12.194 9.638 7.736 1.00 95.00 86 GLY A O 1
ATOM 660 N N . ALA A 1 87 ? -13.481 7.809 7.452 1.00 96.00 87 ALA A N 1
ATOM 661 C CA . ALA A 1 87 ? -12.888 7.004 8.524 1.00 96.00 87 ALA A CA 1
ATOM 662 C C . ALA A 1 87 ? -11.757 6.068 8.048 1.00 96.00 87 ALA A C 1
ATOM 664 O O . ALA A 1 87 ? -11.344 5.183 8.800 1.00 96.00 87 ALA A O 1
ATOM 665 N N . CYS A 1 88 ? -11.288 6.240 6.812 1.00 97.31 88 CYS A N 1
ATOM 666 C CA . CYS A 1 88 ? -10.355 5.360 6.128 1.00 97.31 88 CYS A CA 1
ATOM 667 C C . CYS A 1 88 ? -9.034 6.109 5.791 1.00 97.31 88 CYS A C 1
ATOM 669 O O . CYS A 1 88 ? -9.054 7.262 5.354 1.00 97.31 88 CYS A O 1
ATOM 671 N N . TYR A 1 89 ? -7.880 5.469 6.012 1.00 98.31 89 TYR A N 1
ATOM 672 C CA . TYR A 1 89 ? -6.620 5.812 5.338 1.00 98.31 89 TYR A CA 1
ATOM 673 C C . TYR A 1 89 ? -6.548 5.015 4.042 1.00 98.31 89 TYR A C 1
ATOM 675 O O . TYR A 1 89 ? -6.672 3.790 4.083 1.00 98.31 89 TYR A O 1
ATOM 683 N N . VAL A 1 90 ? -6.344 5.693 2.919 1.00 98.38 90 VAL A N 1
ATOM 684 C CA . VAL A 1 90 ? -6.124 5.048 1.627 1.00 98.38 90 VAL A CA 1
ATOM 685 C C . VAL A 1 90 ? -4.620 4.868 1.451 1.00 98.38 90 VAL A C 1
ATOM 687 O O . VAL A 1 90 ? -3.872 5.838 1.353 1.00 98.38 90 VAL A O 1
ATOM 690 N N . VAL A 1 91 ? -4.172 3.617 1.477 1.00 98.69 91 VAL A N 1
ATOM 691 C CA . VAL A 1 91 ? -2.762 3.231 1.387 1.00 98.69 91 VAL A CA 1
ATOM 692 C C . VAL A 1 91 ? -2.471 2.727 -0.019 1.00 98.69 91 VAL A C 1
ATOM 694 O O . VAL A 1 91 ? -3.085 1.760 -0.464 1.00 98.69 91 VAL A O 1
ATOM 697 N N . HIS A 1 92 ? -1.516 3.348 -0.700 1.00 98.75 92 HIS A N 1
ATOM 698 C CA . HIS A 1 92 ? -1.083 2.974 -2.042 1.00 98.75 92 HIS A CA 1
ATOM 699 C C . HIS A 1 92 ? 0.145 2.070 -1.965 1.00 98.75 92 HIS A C 1
ATOM 701 O O . HIS A 1 92 ? 1.110 2.370 -1.260 1.00 98.75 92 HIS A O 1
ATOM 707 N N . VAL A 1 93 ? 0.098 0.942 -2.674 1.00 98.75 93 VAL A N 1
ATOM 708 C CA . VAL A 1 93 ? 1.222 0.014 -2.819 1.00 98.75 93 VAL A CA 1
ATOM 709 C C . VAL A 1 93 ? 1.585 -0.087 -4.293 1.00 98.75 93 VAL A C 1
ATOM 711 O O . VAL A 1 93 ? 0.751 -0.462 -5.119 1.00 98.75 93 VAL A O 1
ATOM 714 N N . TYR A 1 94 ? 2.833 0.229 -4.623 1.00 98.62 94 TYR A N 1
ATOM 715 C CA . TYR A 1 94 ? 3.305 0.295 -6.003 1.00 98.62 94 TYR A CA 1
ATOM 716 C C . TYR A 1 94 ? 4.802 0.037 -6.115 1.00 98.62 94 TYR A C 1
ATOM 718 O O . TYR A 1 94 ? 5.520 -0.035 -5.117 1.00 98.62 94 TYR A O 1
ATOM 726 N N . GLU A 1 95 ? 5.282 -0.088 -7.345 1.00 98.44 95 GLU A N 1
ATOM 727 C CA . GLU A 1 95 ? 6.701 -0.008 -7.661 1.00 98.44 95 GLU A CA 1
ATOM 728 C C . GLU A 1 95 ? 7.001 1.191 -8.565 1.00 98.44 95 GLU A C 1
ATOM 730 O O . GLU A 1 95 ? 6.202 1.566 -9.424 1.00 98.44 95 GLU A O 1
ATOM 735 N N . LEU A 1 96 ? 8.164 1.800 -8.342 1.00 97.94 96 LEU A N 1
ATOM 736 C CA . LEU A 1 96 ? 8.757 2.784 -9.241 1.00 97.94 96 LEU A CA 1
ATOM 737 C C . LEU A 1 96 ? 9.672 2.053 -10.217 1.00 97.94 96 LEU A C 1
ATOM 739 O O . LEU A 1 96 ? 10.704 1.510 -9.805 1.00 97.94 96 LEU A O 1
ATOM 743 N N . VAL A 1 97 ? 9.281 2.047 -11.488 1.00 97.44 97 VAL A N 1
ATOM 744 C CA . VAL A 1 97 ? 9.994 1.383 -12.580 1.00 97.44 97 VAL A CA 1
ATOM 745 C C . VAL A 1 97 ? 10.773 2.437 -13.370 1.00 97.44 97 VAL A C 1
ATOM 747 O O . VAL A 1 97 ? 10.171 3.413 -13.821 1.00 97.44 97 VAL A O 1
ATOM 750 N N . PRO A 1 98 ? 12.097 2.291 -13.537 1.00 96.81 98 PRO A N 1
ATOM 751 C CA . PRO A 1 98 ? 12.881 3.219 -14.343 1.00 96.81 98 PRO A CA 1
ATOM 752 C C . PRO A 1 98 ? 12.590 3.032 -15.840 1.00 96.81 98 PRO A C 1
ATOM 754 O O . PRO A 1 98 ? 12.645 1.916 -16.350 1.00 96.81 98 PRO A O 1
ATOM 757 N N . ASP A 1 99 ? 12.361 4.140 -16.546 1.00 96.12 99 ASP A N 1
ATOM 758 C CA . ASP A 1 99 ? 12.205 4.194 -18.013 1.00 96.12 99 ASP A CA 1
ATOM 759 C C . ASP A 1 99 ? 13.451 4.745 -18.721 1.00 96.12 99 ASP A C 1
ATOM 761 O O . ASP A 1 99 ? 13.533 4.779 -19.948 1.00 96.12 99 ASP A O 1
ATOM 765 N N . GLY A 1 100 ? 14.425 5.221 -17.950 1.00 93.88 100 GLY A N 1
ATOM 766 C CA . GLY A 1 100 ? 15.622 5.880 -18.446 1.00 93.88 100 GLY A CA 1
ATOM 767 C C . GLY A 1 100 ? 16.438 6.475 -17.299 1.00 93.88 100 GLY A C 1
ATOM 768 O O . GLY A 1 100 ? 16.069 6.300 -16.138 1.00 93.88 100 GLY A O 1
ATOM 769 N N . PRO A 1 101 ? 17.545 7.176 -17.603 1.00 92.75 101 PRO A N 1
ATOM 770 C CA . PRO A 1 101 ? 18.439 7.733 -16.585 1.00 92.75 101 PRO A CA 1
ATOM 771 C C . PRO A 1 101 ? 17.744 8.670 -15.587 1.00 92.75 101 PRO A C 1
ATOM 773 O O . PRO A 1 101 ? 18.041 8.610 -14.399 1.00 92.75 101 PRO A O 1
ATOM 776 N N . ASP A 1 102 ? 16.786 9.472 -16.064 1.00 95.31 102 ASP A N 1
ATOM 777 C CA . ASP A 1 102 ? 16.116 10.520 -15.280 1.00 95.31 102 ASP A CA 1
ATOM 778 C C . ASP A 1 102 ? 14.580 10.407 -15.314 1.00 95.31 102 ASP A C 1
ATOM 780 O O . ASP A 1 102 ? 13.865 11.368 -15.026 1.00 95.31 102 ASP A O 1
ATOM 784 N N . SER A 1 103 ? 14.046 9.244 -15.700 1.00 96.56 103 SER A N 1
ATOM 785 C CA . SER A 1 103 ? 12.603 9.025 -15.842 1.00 96.56 103 SER A CA 1
ATOM 786 C C . SER A 1 103 ? 12.158 7.704 -15.234 1.00 96.56 103 SER A C 1
ATOM 788 O O . SER A 1 103 ? 12.842 6.685 -15.337 1.00 96.56 103 SER A O 1
ATOM 790 N N . SER A 1 104 ? 10.968 7.709 -14.646 1.00 96.81 104 SER A N 1
ATOM 791 C CA . SER A 1 104 ? 10.318 6.520 -14.106 1.00 96.81 104 SER A CA 1
ATOM 792 C C . SER A 1 104 ? 8.807 6.639 -14.224 1.00 96.81 104 SER A C 1
ATOM 794 O O . SER A 1 104 ? 8.276 7.753 -14.188 1.00 96.81 104 SER A O 1
ATOM 796 N N . HIS A 1 105 ? 8.122 5.504 -14.228 1.00 97.44 105 HIS A N 1
ATOM 797 C CA . HIS A 1 105 ? 6.682 5.434 -14.032 1.00 97.44 105 HIS A CA 1
ATOM 798 C C . HIS A 1 105 ? 6.328 4.644 -12.771 1.00 97.44 105 HIS A C 1
ATOM 800 O O . HIS A 1 105 ? 7.136 3.903 -12.205 1.00 97.44 105 HIS A O 1
ATOM 806 N N . THR A 1 106 ? 5.082 4.813 -12.339 1.00 98.19 106 THR A N 1
ATOM 807 C CA . THR A 1 106 ? 4.495 4.075 -11.223 1.00 98.19 106 THR A CA 1
ATOM 808 C C . THR A 1 106 ? 3.669 2.913 -11.759 1.00 98.19 106 THR A C 1
ATOM 810 O O . THR A 1 106 ? 2.682 3.130 -12.462 1.00 98.19 106 THR A O 1
ATOM 813 N N . ALA A 1 107 ? 4.031 1.686 -11.387 1.00 97.69 107 ALA A N 1
ATOM 814 C CA . ALA A 1 107 ? 3.211 0.503 -11.620 1.00 97.69 107 ALA A CA 1
ATOM 815 C C . ALA A 1 107 ? 2.499 0.126 -10.316 1.00 97.69 107 ALA A C 1
ATOM 817 O O . ALA A 1 107 ? 3.125 -0.262 -9.327 1.00 97.69 107 ALA A O 1
ATOM 818 N N . THR A 1 108 ? 1.177 0.298 -10.287 1.00 98.12 108 THR A N 1
ATOM 819 C CA . THR A 1 108 ? 0.405 0.079 -9.061 1.00 98.12 108 THR A CA 1
ATOM 820 C C . THR A 1 108 ? 0.090 -1.394 -8.859 1.00 98.12 108 THR A C 1
ATOM 822 O O . THR A 1 108 ? -0.443 -2.045 -9.753 1.00 98.12 108 THR A O 1
ATOM 825 N N . MET A 1 109 ? 0.355 -1.890 -7.649 1.00 98.12 109 MET A N 1
ATOM 826 C CA . MET A 1 109 ? -0.152 -3.178 -7.194 1.00 98.12 109 MET A CA 1
ATOM 827 C C . MET A 1 109 ? -1.610 -3.045 -6.738 1.00 98.12 109 MET A C 1
ATOM 829 O O . MET A 1 109 ? -2.463 -3.791 -7.207 1.00 98.12 109 MET A O 1
ATOM 833 N N . ASN A 1 110 ? -1.895 -2.144 -5.787 1.00 98.56 110 ASN A N 1
ATOM 834 C CA . ASN A 1 110 ? -3.248 -1.926 -5.263 1.00 98.56 110 ASN A CA 1
ATOM 835 C C . ASN A 1 110 ? -3.353 -0.629 -4.435 1.00 98.56 110 ASN A C 1
ATOM 837 O O . ASN A 1 110 ? -2.343 -0.091 -3.969 1.00 98.56 110 ASN A O 1
ATOM 841 N N . TRP A 1 111 ? -4.588 -0.211 -4.159 1.00 98.44 111 TRP A N 1
ATOM 842 C CA . TRP A 1 111 ? -4.938 0.700 -3.072 1.00 98.44 111 TRP A CA 1
ATOM 843 C C . TRP A 1 111 ? -5.736 -0.045 -1.997 1.00 98.44 111 TRP A C 1
ATOM 845 O O . TRP A 1 111 ? -6.630 -0.844 -2.282 1.00 98.44 111 TRP A O 1
ATOM 855 N N . TYR A 1 112 ? -5.416 0.223 -0.734 1.00 98.44 112 TYR A N 1
ATOM 856 C CA . TYR A 1 112 ? -6.072 -0.376 0.421 1.00 98.44 112 TYR A CA 1
ATOM 857 C C . TYR A 1 112 ? -6.782 0.686 1.247 1.00 98.44 112 TYR A C 1
ATOM 859 O O . TYR A 1 112 ? -6.168 1.646 1.702 1.00 98.44 112 TYR A O 1
ATOM 867 N N . ASN A 1 113 ? -8.055 0.455 1.542 1.00 98.19 113 ASN A N 1
ATOM 868 C CA . ASN A 1 113 ? -8.820 1.261 2.481 1.00 98.19 113 ASN A CA 1
ATOM 869 C C . ASN A 1 113 ? -8.681 0.681 3.888 1.00 98.19 113 ASN A C 1
ATOM 871 O O . ASN A 1 113 ? -9.225 -0.386 4.177 1.00 98.19 113 ASN A O 1
ATOM 875 N N . VAL A 1 114 ? -7.969 1.379 4.773 1.00 98.00 114 VAL A N 1
ATOM 876 C CA . VAL A 1 114 ? -7.778 0.994 6.177 1.00 98.00 114 VAL A CA 1
ATOM 877 C C . VAL A 1 114 ? -8.673 1.847 7.059 1.00 98.00 114 VAL A C 1
ATOM 879 O O . VAL A 1 114 ? -8.375 3.011 7.319 1.00 98.00 114 VAL A O 1
ATOM 882 N N . ASN A 1 115 ? -9.764 1.279 7.571 1.00 97.31 115 ASN A N 1
ATOM 883 C CA . ASN A 1 115 ? -10.609 1.997 8.516 1.00 97.31 115 ASN A CA 1
ATOM 884 C C . ASN A 1 115 ? -9.863 2.172 9.846 1.00 97.31 115 ASN A C 1
ATOM 886 O O . ASN A 1 115 ? -9.662 1.207 10.583 1.00 97.31 115 ASN A O 1
ATOM 890 N N . PHE A 1 116 ? -9.468 3.397 10.187 1.00 95.38 116 PHE A N 1
ATOM 891 C CA . PHE A 1 116 ? -8.615 3.639 11.352 1.00 95.38 116 PHE A CA 1
ATOM 892 C C . PHE A 1 116 ? -9.334 3.446 12.695 1.00 95.38 116 PHE A C 1
ATOM 894 O O . PHE A 1 116 ? -8.680 3.335 13.730 1.00 95.38 116 PHE A O 1
ATOM 901 N N . LYS A 1 117 ? -10.672 3.362 12.699 1.00 94.44 117 LYS A N 1
ATOM 902 C CA . LYS A 1 117 ? -11.466 3.068 13.903 1.00 94.44 117 LYS A CA 1
ATOM 903 C C . LYS A 1 117 ? -11.640 1.565 14.120 1.00 94.44 117 LYS A C 1
ATOM 905 O O . LYS A 1 117 ? -11.540 1.095 15.246 1.00 94.44 117 LYS A O 1
ATOM 910 N N . THR A 1 118 ? -11.911 0.814 13.052 1.00 95.44 118 THR A N 1
ATOM 911 C CA . THR A 1 118 ? -12.260 -0.619 13.133 1.00 95.44 118 THR A CA 1
ATOM 912 C C . THR A 1 118 ? -11.119 -1.553 12.748 1.00 95.44 118 THR A C 1
ATOM 914 O O . THR A 1 118 ? -11.215 -2.756 12.975 1.00 95.44 118 THR A O 1
ATOM 917 N N . LYS A 1 119 ? -10.043 -1.017 12.161 1.00 94.44 119 LYS A N 1
ATOM 918 C CA . LYS A 1 119 ? -8.902 -1.752 11.591 1.00 94.44 119 LYS A CA 1
ATOM 919 C C . LYS A 1 119 ? -9.265 -2.663 10.412 1.00 94.44 119 LYS A C 1
ATOM 921 O O . LYS A 1 119 ? -8.435 -3.452 9.966 1.00 94.44 119 LYS A O 1
ATOM 926 N N . LYS A 1 120 ? -10.494 -2.562 9.893 1.00 96.38 120 LYS A N 1
ATOM 927 C CA . LYS A 1 120 ? -10.929 -3.293 8.700 1.00 96.38 120 LYS A CA 1
ATOM 928 C C . LYS A 1 120 ? -10.155 -2.790 7.483 1.00 96.38 120 LYS A C 1
ATOM 930 O O . LYS A 1 120 ? -10.021 -1.581 7.302 1.00 96.38 120 LYS A O 1
ATOM 935 N N . VAL A 1 121 ? -9.710 -3.726 6.650 1.00 97.56 121 VAL A N 1
ATOM 936 C CA . VAL A 1 121 ? -9.045 -3.452 5.373 1.00 97.56 121 VAL A CA 1
ATOM 937 C C . VAL A 1 121 ? -9.906 -3.950 4.224 1.00 97.56 121 VAL A C 1
ATOM 939 O O . VAL A 1 121 ? -10.410 -5.072 4.282 1.00 97.56 121 VAL A O 1
ATOM 942 N N . THR A 1 122 ? -10.037 -3.144 3.175 1.00 97.56 122 THR A N 1
ATOM 943 C CA . THR A 1 122 ? -10.584 -3.562 1.875 1.00 97.56 122 THR A CA 1
ATOM 944 C C . THR A 1 122 ? -9.644 -3.143 0.746 1.00 97.56 122 THR A C 1
ATOM 946 O O . THR A 1 122 ? -8.885 -2.189 0.902 1.00 97.56 122 THR A O 1
ATOM 949 N N . GLN A 1 123 ? -9.677 -3.874 -0.366 1.00 95.25 123 GLN A N 1
ATOM 950 C CA . GLN A 1 123 ? -8.897 -3.601 -1.581 1.00 95.25 123 GLN A CA 1
ATOM 951 C C . GLN A 1 123 ? -9.752 -2.836 -2.593 1.00 95.25 123 GLN A C 1
ATOM 953 O O . GLN A 1 123 ? -10.973 -3.012 -2.602 1.00 95.25 123 GLN A O 1
ATOM 958 N N . GLU A 1 124 ? -9.128 -1.984 -3.405 1.00 93.06 124 GLU A N 1
ATOM 959 C CA . GLU A 1 124 ? -9.805 -1.277 -4.503 1.00 93.06 124 GLU A CA 1
ATOM 960 C C . GLU A 1 124 ? -9.694 -2.012 -5.845 1.00 93.06 124 GLU A C 1
ATOM 962 O O . GLU A 1 124 ? -10.637 -1.949 -6.633 1.00 93.06 124 GLU A O 1
ATOM 967 N N . PHE A 1 125 ? -8.590 -2.729 -6.081 1.00 83.38 125 PHE A N 1
ATOM 968 C CA . PHE A 1 125 ? -8.308 -3.461 -7.322 1.00 83.38 125 PHE A CA 1
ATOM 969 C C . PHE A 1 125 ? -8.059 -4.952 -7.083 1.00 83.38 125 PHE A C 1
ATOM 971 O O . PHE A 1 125 ? -7.625 -5.319 -5.963 1.00 83.38 125 PHE A O 1
#